Protein AF-A0A6G1IFW5-F1 (afdb_monomer)

Secondary structure (DSSP, 8-state):
--S-SSS----HHHHHHHHHHHHHHT-SSHHHHHHTT-SHHHHHHHHHHHHHHHHHHT-STTHH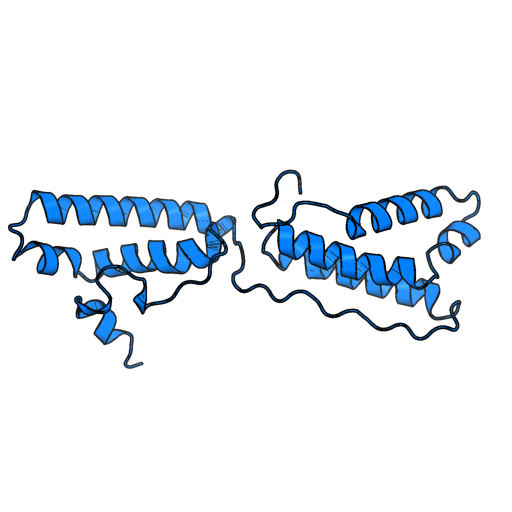HHHHHHHHHHHHHTTT--SPP-PPPPPPPSS---HHHHHHHHHHHHHHHHHHHHHHHH--HHHHHHHHTSHHHHHHHHIIIIIHHHHHS-----GGGSTTTTT-HHHHTTTT-

Structure (mmCIF, N/CA/C/O backbone):
data_AF-A0A6G1IFW5-F1
#
_entry.id   AF-A0A6G1IFW5-F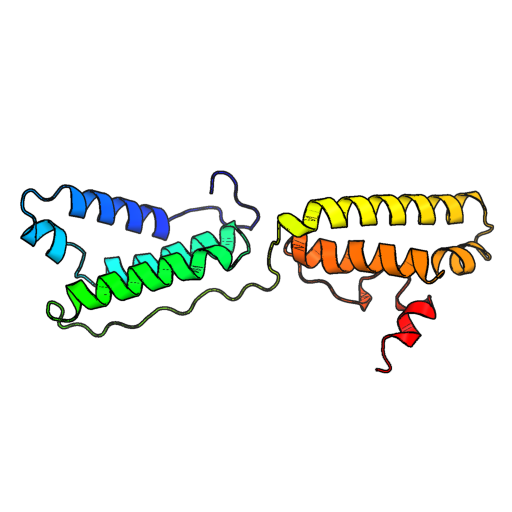1
#
loop_
_atom_site.group_PDB
_atom_site.id
_atom_site.type_symbol
_atom_site.label_atom_id
_atom_site.label_alt_id
_atom_site.label_comp_id
_atom_site.label_asym_id
_atom_site.label_entity_id
_atom_site.label_seq_id
_atom_site.pdbx_PDB_ins_code
_atom_site.Cartn_x
_atom_site.Cartn_y
_atom_site.Cartn_z
_atom_site.occupancy
_atom_site.B_iso_or_equiv
_atom_site.auth_seq_id
_atom_site.auth_comp_id
_atom_site.auth_asym_id
_atom_site.auth_atom_id
_atom_site.pdbx_PDB_model_num
ATOM 1 N N . PRO A 1 1 ? 4.099 5.976 7.465 1.00 59.31 1 PRO A N 1
ATOM 2 C CA . PRO A 1 1 ? 5.294 6.238 6.617 1.00 59.31 1 PRO A CA 1
ATOM 3 C C . PRO A 1 1 ? 5.785 7.682 6.803 1.00 59.31 1 PRO A C 1
ATOM 5 O O . PRO A 1 1 ? 4.948 8.568 6.923 1.00 59.31 1 PRO A O 1
ATOM 8 N N . SER A 1 2 ? 7.099 7.935 6.871 1.00 59.12 2 SER A N 1
ATOM 9 C CA . SER A 1 2 ? 7.642 9.303 7.038 1.00 59.12 2 SER A CA 1
ATOM 10 C C . SER A 1 2 ? 7.673 10.121 5.740 1.00 59.12 2 SER A C 1
ATOM 12 O O . SER A 1 2 ? 7.815 11.338 5.793 1.00 59.12 2 SER A O 1
ATOM 14 N N . THR A 1 3 ? 7.539 9.461 4.589 1.00 72.94 3 THR A N 1
ATOM 15 C CA . THR A 1 3 ? 7.454 10.055 3.247 1.00 72.94 3 THR A CA 1
ATOM 16 C C . THR A 1 3 ? 6.551 9.177 2.385 1.00 72.94 3 THR A C 1
ATOM 18 O O . THR A 1 3 ? 6.738 7.958 2.381 1.00 72.94 3 THR A O 1
ATOM 21 N N . CYS A 1 4 ? 5.585 9.775 1.684 1.00 84.00 4 CYS A N 1
ATOM 22 C CA . CYS A 1 4 ? 4.764 9.063 0.705 1.00 84.00 4 CYS A CA 1
ATOM 23 C C . CYS A 1 4 ? 5.461 8.987 -0.646 1.00 84.00 4 CYS A C 1
ATOM 25 O O . CYS A 1 4 ? 6.084 9.953 -1.081 1.00 84.00 4 CYS A O 1
ATOM 27 N N . VAL A 1 5 ? 5.360 7.816 -1.268 1.00 82.94 5 VAL A N 1
ATOM 28 C CA . VAL A 1 5 ? 5.795 7.554 -2.641 1.00 82.94 5 VAL A CA 1
ATOM 29 C C . VAL A 1 5 ? 4.678 7.923 -3.619 1.00 82.94 5 VAL A C 1
ATOM 31 O O . VAL A 1 5 ? 4.964 8.485 -4.669 1.00 82.94 5 VAL A O 1
ATOM 34 N N . GLY A 1 6 ? 3.419 7.634 -3.272 1.00 80.75 6 GLY A N 1
ATOM 35 C CA . GLY A 1 6 ? 2.249 7.983 -4.081 1.00 80.75 6 GLY A CA 1
ATOM 36 C C . GLY A 1 6 ? 1.594 9.319 -3.715 1.00 80.75 6 GLY A C 1
ATOM 37 O O . GLY A 1 6 ? 2.041 10.035 -2.819 1.00 80.75 6 GLY A O 1
ATOM 38 N N . ASP A 1 7 ? 0.484 9.620 -4.393 1.00 79.38 7 ASP A N 1
ATOM 39 C CA . ASP A 1 7 ? -0.174 10.940 -4.416 1.00 79.38 7 ASP A CA 1
ATOM 40 C C . ASP A 1 7 ? -1.043 11.270 -3.183 1.00 79.38 7 ASP A C 1
ATOM 42 O O . ASP A 1 7 ? -1.908 12.147 -3.235 1.00 79.38 7 ASP A O 1
ATOM 46 N N . LEU A 1 8 ? -0.853 10.577 -2.057 1.00 87.94 8 LEU A N 1
ATOM 47 C CA . LEU A 1 8 ? -1.616 10.865 -0.843 1.00 87.94 8 LEU A CA 1
ATOM 48 C C . LEU A 1 8 ? -1.139 12.178 -0.202 1.00 87.94 8 LEU A C 1
ATOM 50 O O . LEU A 1 8 ? 0.010 12.291 0.226 1.00 87.94 8 LEU A O 1
ATOM 54 N N . THR A 1 9 ? -2.041 13.153 -0.082 1.00 85.56 9 THR A N 1
ATOM 55 C CA . THR A 1 9 ? -1.741 14.465 0.516 1.00 85.56 9 THR A CA 1
ATOM 56 C C . THR A 1 9 ? -2.219 14.616 1.959 1.00 85.56 9 THR A C 1
ATOM 58 O O . THR A 1 9 ? -1.706 15.472 2.675 1.00 85.56 9 THR A O 1
ATOM 61 N N . GLU A 1 10 ? -3.194 13.812 2.391 1.00 89.62 10 GLU A N 1
ATOM 62 C CA . GLU A 1 10 ? -3.832 13.900 3.711 1.00 89.62 10 GLU A CA 1
ATOM 63 C C . GLU A 1 10 ? -4.122 12.499 4.271 1.00 89.62 10 GLU A C 1
ATOM 65 O O . GLU A 1 10 ? -4.419 11.577 3.515 1.00 89.62 10 GLU A O 1
ATOM 70 N N . TRP A 1 11 ? -4.048 12.351 5.597 1.00 93.62 11 TRP A N 1
ATOM 71 C CA . TRP A 1 11 ? -4.197 11.081 6.324 1.00 93.62 11 TRP A CA 1
ATOM 72 C C . TRP A 1 11 ? -5.485 11.040 7.152 1.00 93.62 11 TRP A C 1
ATOM 74 O O . TRP A 1 11 ? -5.458 10.759 8.348 1.00 93.62 11 TRP A O 1
ATOM 84 N N . ILE A 1 12 ? -6.621 11.383 6.550 1.00 95.25 12 ILE A N 1
ATOM 85 C CA . ILE A 1 12 ? -7.883 11.612 7.267 1.00 95.25 12 ILE A CA 1
ATOM 86 C C . ILE A 1 12 ? -8.312 10.366 8.060 1.00 95.25 12 ILE A C 1
ATOM 88 O O . ILE A 1 12 ? -8.630 10.450 9.251 1.00 95.25 12 ILE A O 1
ATOM 92 N N . GLN A 1 13 ? -8.308 9.198 7.421 1.00 96.31 13 GLN A N 1
ATOM 93 C CA . GLN A 1 13 ? -8.775 7.951 8.016 1.00 96.31 13 GLN A CA 1
ATOM 94 C C . GLN A 1 13 ? -7.758 7.374 8.999 1.00 96.31 13 GLN A C 1
ATOM 96 O O . GLN A 1 13 ? -8.154 6.907 10.067 1.00 96.31 13 GLN A O 1
ATOM 101 N N . CYS A 1 14 ? -6.459 7.441 8.698 1.00 96.06 14 CYS A N 1
ATOM 102 C CA . CYS A 1 14 ? -5.414 7.013 9.625 1.00 96.06 14 CYS A CA 1
ATOM 103 C C . CYS A 1 14 ? -5.318 7.905 10.867 1.00 96.06 14 CYS A C 1
ATOM 105 O O . CYS A 1 14 ? -5.136 7.392 11.978 1.00 96.06 14 CYS A O 1
ATOM 107 N N . GLU A 1 15 ? -5.474 9.223 10.723 1.00 96.88 15 GLU A N 1
ATOM 108 C CA . GLU A 1 15 ? -5.532 10.153 11.854 1.00 96.88 15 GLU A CA 1
ATOM 109 C C . GLU A 1 15 ? -6.766 9.887 12.715 1.00 96.88 15 GLU A C 1
ATOM 111 O O . GLU A 1 15 ? -6.657 9.825 13.946 1.00 96.88 15 GLU A O 1
ATOM 116 N N . TYR A 1 16 ? -7.926 9.660 12.092 1.00 97.50 16 TYR A N 1
ATOM 117 C CA . TYR A 1 16 ? -9.138 9.284 12.811 1.00 97.50 16 TYR A CA 1
ATOM 118 C C . TYR A 1 16 ? -8.960 7.958 13.563 1.00 97.50 16 TYR A C 1
ATOM 120 O O . TYR A 1 16 ? -9.186 7.916 14.774 1.00 97.50 16 TYR A O 1
ATOM 128 N N . PHE A 1 17 ? -8.495 6.901 12.888 1.00 97.12 17 PHE A N 1
ATOM 129 C CA . PHE A 1 17 ? -8.252 5.586 13.488 1.00 97.12 17 PHE A CA 1
ATOM 130 C C . PHE A 1 17 ? -7.293 5.677 14.684 1.00 97.12 17 PHE A C 1
ATOM 132 O O . PHE A 1 17 ? -7.584 5.165 15.769 1.00 97.12 17 PHE A O 1
ATOM 139 N N . THR A 1 18 ? -6.179 6.396 14.523 1.00 96.81 18 THR A N 1
ATOM 140 C CA . THR A 1 18 ? -5.184 6.602 15.586 1.00 96.81 18 THR A CA 1
ATOM 141 C C . THR A 1 18 ? -5.787 7.360 16.768 1.00 96.81 18 THR A C 1
ATOM 143 O O . THR A 1 18 ? -5.635 6.950 17.920 1.00 96.81 18 THR A O 1
ATOM 146 N N . THR A 1 19 ? -6.526 8.437 16.492 1.00 98.00 19 THR A N 1
ATOM 147 C CA . THR A 1 19 ? -7.188 9.258 17.515 1.00 98.00 19 THR A CA 1
ATOM 148 C C . THR A 1 19 ? -8.197 8.438 18.312 1.00 98.00 19 THR A C 1
ATOM 150 O O . THR A 1 19 ? -8.185 8.471 19.544 1.00 98.00 19 THR A O 1
ATOM 153 N N . GLN A 1 20 ? -9.043 7.654 17.637 1.00 97.69 20 GLN A N 1
ATOM 154 C CA . GLN A 1 20 ? -10.015 6.800 18.317 1.00 97.69 20 GLN A CA 1
ATOM 155 C C . GLN A 1 20 ? -9.340 5.678 19.105 1.00 97.69 20 GLN A C 1
ATOM 157 O O . GLN A 1 20 ? -9.750 5.396 20.229 1.00 97.69 20 GLN A O 1
ATOM 162 N N . THR A 1 21 ? -8.267 5.093 18.575 1.00 96.75 21 THR 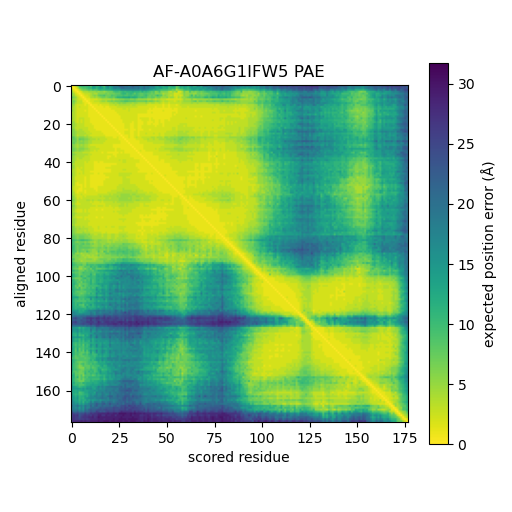A N 1
ATOM 163 C CA . THR A 1 21 ? -7.487 4.077 19.291 1.00 96.75 21 THR A CA 1
ATOM 164 C C . THR A 1 21 ? -6.922 4.642 20.594 1.00 96.75 21 THR A C 1
ATOM 166 O O . THR A 1 21 ? -7.118 4.051 21.654 1.00 96.75 21 THR A O 1
ATOM 169 N N . ILE A 1 22 ? -6.298 5.824 20.558 1.00 97.62 22 ILE A N 1
ATOM 170 C CA . ILE A 1 22 ? -5.785 6.504 21.758 1.00 97.62 22 ILE A CA 1
ATOM 171 C C . ILE A 1 22 ? -6.923 6.811 22.741 1.00 97.62 22 ILE A C 1
ATOM 173 O O . ILE A 1 22 ? -6.803 6.529 23.936 1.00 97.62 22 ILE A O 1
ATOM 177 N N . ASN A 1 23 ? -8.049 7.335 22.248 1.00 97.38 23 ASN A N 1
ATOM 178 C CA . ASN A 1 23 ? -9.221 7.627 23.073 1.00 97.38 23 ASN A CA 1
ATOM 179 C C . ASN A 1 23 ? -9.746 6.372 23.780 1.00 97.38 23 ASN A C 1
ATOM 181 O O . ASN A 1 23 ? -10.039 6.421 24.978 1.00 97.38 23 ASN A O 1
ATOM 185 N N . CYS A 1 24 ? -9.830 5.243 23.077 1.00 97.31 24 CYS A N 1
ATOM 186 C CA . CYS A 1 24 ? -10.258 3.977 23.656 1.00 97.31 24 CYS A CA 1
ATOM 187 C C . CYS A 1 24 ? -9.246 3.420 24.652 1.00 97.31 24 CYS A C 1
ATOM 189 O O . CYS A 1 24 ? -9.644 3.025 25.741 1.00 97.31 24 CYS A O 1
ATOM 191 N N . LEU A 1 25 ? -7.946 3.472 24.357 1.00 96.25 25 LEU A N 1
ATOM 192 C CA . LEU A 1 25 ? -6.904 3.022 25.284 1.00 96.25 25 LEU A CA 1
ATOM 193 C C . LEU A 1 25 ? -6.835 3.868 26.565 1.00 96.25 25 LEU A C 1
ATOM 195 O O . LEU A 1 25 ? -6.432 3.360 27.609 1.00 96.25 25 LEU A O 1
ATOM 199 N N . SER A 1 26 ? -7.271 5.130 26.512 1.00 97.50 26 SER A N 1
ATOM 200 C CA . SER A 1 26 ? -7.329 6.018 27.681 1.00 97.50 26 SER A CA 1
ATOM 201 C C . SER A 1 26 ? -8.474 5.715 28.660 1.00 97.50 26 SER A C 1
ATOM 203 O O . SER A 1 26 ? -8.535 6.324 29.731 1.00 97.50 26 SER A O 1
ATOM 205 N N . LYS A 1 27 ? -9.393 4.793 28.327 1.00 97.88 27 LYS A N 1
ATOM 206 C CA . LYS A 1 27 ? -10.517 4.456 29.211 1.00 97.88 27 LYS A CA 1
ATOM 207 C C . LYS A 1 27 ? -10.025 3.821 30.519 1.00 97.88 27 LYS A C 1
ATOM 209 O O . LYS A 1 27 ? -9.084 3.017 30.494 1.00 97.88 27 LYS A O 1
ATOM 214 N N . PRO A 1 28 ? -10.642 4.157 31.669 1.00 96.75 28 PRO A N 1
ATOM 215 C CA . PRO A 1 28 ? -10.099 3.784 32.970 1.00 96.75 28 PRO A CA 1
ATOM 216 C C . PRO A 1 28 ? -10.180 2.276 33.229 1.00 96.75 28 PRO A C 1
ATOM 218 O O . PRO A 1 2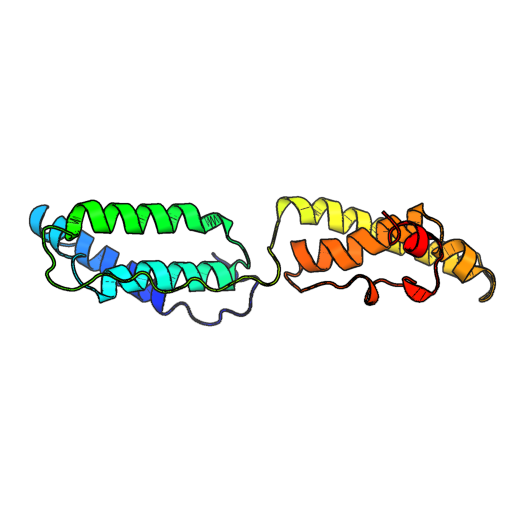8 ? -9.234 1.696 33.770 1.00 96.75 28 PRO A O 1
ATOM 221 N N . THR A 1 29 ? -11.253 1.611 32.799 1.00 97.44 29 THR A N 1
ATOM 222 C CA . THR A 1 29 ? -11.433 0.165 33.005 1.00 97.44 29 THR A CA 1
ATOM 223 C C . THR A 1 29 ? -11.135 -0.656 31.750 1.00 97.44 29 THR A C 1
ATOM 225 O O . THR A 1 29 ? -11.203 -0.155 30.631 1.00 97.44 29 THR A O 1
ATOM 228 N N . GLN A 1 30 ? -10.800 -1.941 31.928 1.00 94.25 30 GLN A N 1
ATOM 229 C CA . GLN A 1 30 ? -10.574 -2.850 30.796 1.00 94.25 30 GLN A CA 1
ATOM 230 C C . GLN A 1 30 ? -11.846 -3.048 29.966 1.00 94.25 30 GLN A C 1
ATOM 232 O O . GLN A 1 30 ? -11.783 -3.032 28.746 1.00 94.25 30 GLN A O 1
ATOM 237 N N . GLU A 1 31 ? -12.999 -3.161 30.622 1.00 94.62 31 GLU A N 1
ATOM 238 C CA . GLU A 1 31 ? -14.288 -3.323 29.949 1.00 94.62 31 GLU A CA 1
ATOM 239 C C . GLU A 1 31 ? -14.614 -2.132 29.038 1.00 94.62 31 GLU A C 1
ATOM 241 O O . GLU A 1 31 ? -15.008 -2.320 27.888 1.00 94.62 31 GLU A O 1
ATOM 246 N N . GLU A 1 32 ? -14.385 -0.902 29.505 1.00 95.75 32 GLU A N 1
ATOM 247 C CA . GLU A 1 32 ? -14.552 0.291 28.670 1.00 95.75 32 GLU A CA 1
ATOM 248 C C . GLU A 1 32 ? -13.540 0.337 27.520 1.00 95.75 32 GLU A C 1
ATOM 250 O O . GLU A 1 32 ? -13.902 0.758 26.425 1.00 95.75 32 GLU A O 1
ATOM 255 N N . ARG A 1 33 ? -12.290 -0.106 27.730 1.00 95.50 33 ARG A N 1
ATOM 256 C CA . ARG A 1 33 ? -11.292 -0.202 26.646 1.00 95.50 33 ARG A CA 1
ATOM 257 C C . ARG A 1 33 ? -11.734 -1.191 25.569 1.00 95.50 33 ARG A C 1
ATOM 259 O O . ARG A 1 33 ? -11.651 -0.867 24.389 1.00 95.50 33 ARG A O 1
ATOM 266 N N . ASP A 1 34 ? -12.245 -2.352 25.974 1.00 93.56 34 ASP A N 1
ATOM 267 C CA . ASP A 1 34 ? -12.663 -3.418 25.058 1.00 93.56 34 ASP A CA 1
ATOM 268 C C . ASP A 1 34 ? -13.963 -3.080 24.316 1.00 93.56 34 ASP A C 1
ATOM 270 O O . ASP A 1 34 ? -14.204 -3.580 23.221 1.00 93.56 34 ASP A O 1
ATOM 274 N N . THR A 1 35 ? -14.855 -2.293 24.919 1.00 95.62 35 THR A N 1
ATOM 275 C CA . THR A 1 35 ? -16.149 -1.921 24.314 1.00 95.62 35 THR A CA 1
ATOM 276 C C . THR A 1 35 ? -16.075 -0.636 23.499 1.00 95.62 35 THR A C 1
ATOM 278 O O . THR A 1 35 ? -16.827 -0.486 22.539 1.00 95.62 35 THR A O 1
ATOM 281 N N . CYS A 1 36 ? -15.155 0.272 23.832 1.00 97.62 36 CYS A N 1
ATOM 282 C CA . CYS A 1 36 ? -15.001 1.556 23.156 1.00 97.62 36 CYS A CA 1
ATOM 283 C C . CYS A 1 36 ? -14.867 1.481 21.624 1.00 97.62 36 CYS A C 1
ATOM 285 O O . CYS A 1 36 ? -15.531 2.286 20.978 1.00 97.62 36 CYS A O 1
ATOM 287 N N . PRO A 1 37 ? -14.096 0.559 21.008 1.00 97.00 37 PRO A N 1
ATOM 288 C CA . PRO A 1 37 ? -13.966 0.518 19.550 1.00 97.00 37 PRO A CA 1
ATOM 289 C C . PRO A 1 37 ? -15.184 -0.098 18.840 1.00 97.00 37 PRO A C 1
ATOM 291 O O . PRO A 1 37 ? -15.210 -0.142 17.613 1.00 97.00 37 PRO A O 1
ATOM 294 N N . CYS A 1 38 ? -16.197 -0.591 19.563 1.00 96.94 38 CYS A N 1
ATOM 295 C CA . CYS A 1 38 ? -17.324 -1.332 18.989 1.00 96.94 38 CYS A CA 1
ATOM 296 C C . CYS A 1 38 ? -18.414 -0.422 18.401 1.00 96.94 38 CYS A C 1
ATOM 298 O O . CYS A 1 38 ? -19.581 -0.484 18.786 1.00 96.94 38 CYS A O 1
ATOM 300 N N . PHE A 1 39 ? -18.032 0.419 17.443 1.00 95.44 39 PHE A N 1
ATOM 301 C CA . PHE A 1 39 ? -18.935 1.229 16.628 1.00 95.44 39 PHE A CA 1
ATOM 302 C C . PHE A 1 39 ? -18.486 1.225 15.165 1.00 95.44 39 PHE A C 1
ATOM 304 O O . PHE A 1 39 ? -17.332 0.921 14.856 1.00 95.44 39 PHE A O 1
ATOM 311 N N . LYS A 1 40 ? -19.418 1.523 14.254 1.00 94.31 40 LYS A N 1
ATOM 312 C CA . LYS A 1 40 ? -19.218 1.343 12.812 1.00 94.31 40 LYS A CA 1
ATOM 313 C C . LYS A 1 40 ? -18.058 2.184 12.281 1.00 94.31 40 LYS A C 1
ATOM 315 O O . LYS A 1 40 ? -17.217 1.673 11.552 1.00 94.31 40 LYS A O 1
ATOM 320 N N . GLU A 1 41 ? -17.984 3.445 12.683 1.00 95.19 41 GLU A N 1
ATOM 321 C CA . GLU A 1 41 ? -16.982 4.386 12.190 1.00 95.19 41 GLU A CA 1
ATOM 322 C C . GLU A 1 41 ? -15.557 3.984 12.605 1.00 95.19 41 GLU A C 1
ATOM 324 O O . GLU A 1 41 ? -14.613 4.225 11.855 1.00 95.19 41 GLU A O 1
ATOM 329 N N . PHE A 1 42 ? -15.385 3.307 13.748 1.00 96.00 42 PHE A N 1
ATOM 330 C CA . PHE A 1 42 ? -14.091 2.739 14.131 1.00 96.00 42 PHE A CA 1
ATOM 331 C C . PHE A 1 42 ? -13.669 1.641 13.154 1.00 96.00 42 PHE A C 1
ATOM 333 O O . PHE A 1 42 ? -12.559 1.686 12.629 1.00 96.00 42 PHE A O 1
ATOM 340 N N . PHE A 1 43 ? -14.556 0.681 12.875 1.00 96.00 43 PHE A N 1
ATOM 341 C CA . PHE A 1 43 ? -14.272 -0.406 11.938 1.00 96.00 43 PHE A CA 1
ATOM 342 C C . PHE A 1 43 ? -13.984 0.119 10.526 1.00 96.00 43 PHE A C 1
ATOM 344 O O . PHE A 1 43 ? -12.983 -0.253 9.913 1.00 96.00 43 PHE A O 1
ATOM 351 N N . ASP A 1 44 ? -14.814 1.043 10.037 1.00 95.56 44 ASP A N 1
ATOM 352 C CA . ASP A 1 44 ? -14.641 1.660 8.720 1.00 95.56 44 ASP A CA 1
ATOM 353 C C . ASP A 1 44 ? -13.294 2.396 8.618 1.00 95.56 44 ASP A C 1
ATOM 355 O O . ASP A 1 44 ? -12.649 2.376 7.566 1.00 95.56 44 ASP A O 1
ATOM 359 N N . SER A 1 45 ? -12.824 3.001 9.716 1.00 96.50 45 SER A N 1
ATOM 360 C CA . SER A 1 45 ? -11.528 3.686 9.749 1.00 96.50 45 SER A CA 1
ATOM 361 C C . SER A 1 45 ? -10.324 2.753 9.610 1.00 96.50 45 SER A C 1
ATOM 363 O O . SER A 1 45 ? -9.299 3.197 9.100 1.00 96.50 45 SER A O 1
ATOM 365 N N . ILE A 1 46 ? -10.446 1.464 9.959 1.00 96.81 46 ILE A N 1
ATOM 366 C CA . ILE A 1 46 ? -9.382 0.470 9.728 1.00 96.81 46 ILE A CA 1
ATOM 367 C C . ILE A 1 46 ? -9.149 0.318 8.221 1.00 96.81 46 ILE A C 1
ATOM 369 O O . ILE A 1 46 ? -8.031 0.494 7.748 1.00 96.81 46 ILE A O 1
ATOM 373 N N . SER A 1 47 ? -10.220 0.070 7.458 1.00 95.38 47 SER A N 1
ATOM 374 C CA . SER A 1 47 ? -10.135 -0.085 5.994 1.00 95.38 47 SER A CA 1
ATOM 375 C C . SER A 1 47 ? -9.832 1.246 5.294 1.00 95.38 47 SER A C 1
ATOM 377 O O . SER A 1 47 ? -9.153 1.288 4.272 1.00 95.38 47 SER A O 1
ATOM 379 N N . GLY A 1 48 ? -10.312 2.360 5.854 1.00 95.56 48 GLY A N 1
ATOM 380 C CA . GLY A 1 48 ? -9.958 3.693 5.374 1.00 95.56 48 GLY A CA 1
ATOM 381 C C . GLY A 1 48 ? -8.462 3.977 5.506 1.00 95.56 48 GLY A C 1
ATOM 382 O O . GLY A 1 48 ? -7.841 4.420 4.545 1.00 95.56 48 GLY A O 1
ATOM 383 N N . CYS A 1 49 ? -7.879 3.684 6.670 1.00 96.31 49 CYS A N 1
ATOM 384 C CA . CYS A 1 49 ? -6.452 3.872 6.899 1.00 96.31 49 CYS A CA 1
ATOM 385 C C . CYS A 1 49 ? -5.605 2.924 6.038 1.00 96.31 49 CYS A C 1
ATOM 387 O O . CYS A 1 49 ? -4.596 3.339 5.478 1.00 96.31 49 CYS A O 1
ATOM 389 N N . GLU A 1 50 ? -6.045 1.678 5.851 1.00 96.06 50 GLU A N 1
ATOM 390 C CA . GLU A 1 50 ? -5.406 0.738 4.925 1.00 96.06 50 GLU A CA 1
ATOM 391 C C . GLU A 1 50 ? -5.315 1.304 3.503 1.00 96.06 50 GLU A C 1
ATOM 393 O O . GLU A 1 50 ? -4.250 1.287 2.891 1.00 96.06 50 GLU A O 1
ATOM 398 N N . ASN A 1 51 ? -6.404 1.887 2.995 1.00 94.50 51 ASN A N 1
ATOM 399 C CA . ASN A 1 51 ? -6.412 2.524 1.680 1.00 94.50 51 ASN A CA 1
ATOM 400 C C . ASN A 1 51 ? -5.450 3.712 1.586 1.00 94.50 51 ASN A C 1
ATOM 402 O O . ASN A 1 51 ? -4.769 3.857 0.571 1.00 94.50 51 ASN A O 1
ATOM 406 N N . GLU A 1 52 ? -5.364 4.545 2.622 1.00 94.31 52 GLU A N 1
ATOM 407 C CA . GLU A 1 52 ? -4.399 5.648 2.669 1.00 94.31 52 GLU A CA 1
ATOM 408 C C . GLU A 1 52 ? -2.958 5.127 2.673 1.00 94.31 52 GLU A C 1
ATOM 410 O O . GLU A 1 52 ? -2.123 5.616 1.912 1.00 94.31 52 GLU A O 1
ATOM 415 N N . ILE A 1 53 ? -2.666 4.085 3.457 1.00 92.94 53 ILE A N 1
ATOM 416 C CA . ILE A 1 53 ? -1.344 3.455 3.471 1.00 92.94 53 ILE A CA 1
ATOM 417 C C . ILE A 1 53 ? -1.001 2.909 2.088 1.00 92.94 53 ILE A C 1
ATOM 419 O O . ILE A 1 53 ? 0.049 3.274 1.565 1.00 92.94 53 ILE A O 1
ATOM 423 N N . ARG A 1 54 ? -1.897 2.143 1.455 1.00 92.06 54 ARG A N 1
ATOM 424 C CA . ARG A 1 54 ? -1.706 1.620 0.092 1.00 92.06 54 ARG A CA 1
ATOM 425 C C . ARG A 1 54 ? -1.451 2.732 -0.918 1.00 92.06 54 ARG A C 1
ATOM 427 O O . ARG A 1 54 ? -0.553 2.612 -1.739 1.00 92.06 54 ARG A O 1
ATOM 434 N N . LEU A 1 55 ? -2.209 3.827 -0.860 1.00 90.62 55 LEU A N 1
ATOM 435 C CA . LEU A 1 55 ? -2.023 4.977 -1.752 1.00 90.62 55 LEU A CA 1
ATOM 436 C C . LEU A 1 55 ? -0.682 5.679 -1.519 1.00 90.62 55 LEU A C 1
ATOM 438 O O . LEU A 1 55 ? -0.016 6.080 -2.470 1.00 90.62 55 LEU A O 1
ATOM 442 N N . CYS A 1 56 ? -0.272 5.820 -0.264 1.00 90.12 56 CYS A N 1
ATOM 443 C CA . CYS A 1 56 ? 0.981 6.464 0.096 1.00 90.12 56 CYS A CA 1
ATOM 444 C C . CYS A 1 56 ? 2.202 5.610 -0.265 1.00 90.12 56 CYS A C 1
ATOM 446 O O . CYS A 1 56 ? 3.191 6.140 -0.766 1.00 90.12 56 CYS A O 1
ATOM 448 N N . THR A 1 57 ? 2.165 4.305 0.003 1.00 87.94 57 THR A N 1
ATOM 449 C CA . THR A 1 57 ? 3.297 3.393 -0.217 1.00 87.94 57 THR A CA 1
ATOM 450 C C . THR A 1 57 ? 3.299 2.780 -1.609 1.00 87.94 57 THR A C 1
ATOM 452 O O . THR A 1 57 ? 4.330 2.255 -2.017 1.00 87.94 57 THR A O 1
ATOM 455 N N . GLN A 1 58 ? 2.167 2.843 -2.322 1.00 88.25 58 GLN A N 1
ATOM 456 C CA . GLN A 1 58 ? 1.917 2.094 -3.554 1.00 88.25 58 GLN A CA 1
ATOM 457 C C . GLN A 1 58 ? 2.210 0.598 -3.365 1.00 88.25 58 GLN A C 1
ATOM 459 O O . GLN A 1 58 ? 2.762 -0.053 -4.243 1.00 88.25 58 GLN A O 1
ATOM 464 N N . SER A 1 59 ? 1.878 0.045 -2.193 1.00 85.88 59 SER A N 1
ATOM 465 C CA . SER A 1 59 ? 2.187 -1.342 -1.835 1.00 85.88 59 SER A CA 1
ATOM 466 C C . SER A 1 59 ? 1.084 -1.990 -1.002 1.00 85.88 59 SER A C 1
ATOM 468 O O . SER A 1 59 ? 0.402 -1.320 -0.227 1.00 85.88 59 SER A O 1
ATOM 470 N N . SER A 1 60 ? 0.944 -3.308 -1.154 1.00 89.25 60 SER A N 1
ATOM 471 C CA . SER A 1 60 ? 0.062 -4.173 -0.361 1.00 89.25 60 SER A CA 1
ATOM 472 C C . SER A 1 60 ? 0.741 -4.784 0.873 1.00 89.25 60 SER A C 1
ATOM 474 O O . SER A 1 60 ? 0.124 -5.544 1.614 1.00 89.25 60 SER A O 1
ATOM 476 N N . THR A 1 61 ? 2.012 -4.448 1.129 1.00 87.19 61 THR A N 1
ATOM 477 C CA . THR A 1 61 ? 2.829 -5.057 2.199 1.00 87.19 61 THR A CA 1
ATOM 478 C C . THR A 1 61 ? 2.169 -4.993 3.584 1.00 87.19 61 THR A C 1
ATOM 480 O O . THR A 1 61 ? 2.312 -5.925 4.376 1.00 87.19 61 THR A O 1
ATOM 483 N N . ASP A 1 62 ? 1.419 -3.926 3.873 1.00 89.06 62 ASP A N 1
ATOM 484 C CA . ASP A 1 62 ? 0.767 -3.726 5.171 1.00 89.06 62 ASP A CA 1
ATOM 485 C C . ASP A 1 62 ? -0.645 -4.337 5.265 1.00 89.06 62 ASP A C 1
ATOM 487 O O . ASP A 1 62 ? -1.193 -4.392 6.370 1.00 89.06 62 ASP A O 1
ATOM 491 N N . ASP A 1 63 ? -1.224 -4.845 4.165 1.00 93.12 63 ASP A N 1
ATOM 492 C CA . ASP A 1 63 ? -2.600 -5.380 4.116 1.00 93.12 63 ASP A CA 1
ATOM 493 C C . ASP A 1 63 ? -2.833 -6.429 5.219 1.00 93.12 63 ASP A C 1
ATOM 495 O O . ASP A 1 63 ? -3.837 -6.405 5.929 1.00 93.12 63 ASP A O 1
ATOM 499 N N . GLY A 1 64 ? -1.860 -7.322 5.442 1.00 93.38 64 GLY A N 1
ATOM 500 C CA . GLY A 1 64 ? -1.952 -8.362 6.472 1.00 93.38 64 GLY A CA 1
ATOM 501 C C . GLY A 1 64 ? -2.146 -7.807 7.889 1.00 93.38 64 GLY A C 1
ATOM 502 O O . GLY A 1 64 ? -2.913 -8.369 8.672 1.00 93.38 64 GLY A O 1
ATOM 503 N N . THR A 1 65 ? -1.514 -6.673 8.203 1.00 94.81 65 THR A N 1
ATOM 504 C CA . THR A 1 65 ? -1.676 -5.995 9.498 1.00 94.81 65 THR A CA 1
ATOM 505 C C . THR A 1 65 ? -3.100 -5.465 9.658 1.00 94.81 65 THR A C 1
ATOM 507 O O . THR A 1 65 ? -3.710 -5.631 10.715 1.00 94.81 65 THR A O 1
ATOM 510 N N . PHE A 1 66 ? -3.659 -4.857 8.610 1.00 96.12 66 PHE A N 1
ATOM 511 C CA . PHE A 1 66 ? -5.024 -4.332 8.635 1.00 96.12 66 PHE A CA 1
ATOM 512 C C . PHE A 1 66 ? -6.076 -5.441 8.681 1.00 96.12 66 PHE A C 1
ATOM 514 O O . PHE A 1 66 ? -7.064 -5.317 9.406 1.00 96.12 66 PHE A O 1
ATOM 521 N N . GLU A 1 67 ? -5.851 -6.559 7.993 1.00 95.50 67 GLU A N 1
ATOM 522 C CA . GLU A 1 67 ? -6.707 -7.743 8.100 1.00 95.50 67 GLU A CA 1
ATOM 523 C C . GLU A 1 67 ? -6.734 -8.313 9.523 1.00 95.50 67 GLU A C 1
ATOM 525 O O . GLU A 1 67 ? -7.795 -8.683 10.032 1.00 95.50 67 GLU A O 1
ATOM 530 N N . ASP A 1 68 ? -5.596 -8.343 10.212 1.00 96.69 68 ASP A N 1
ATOM 531 C CA . ASP A 1 68 ? -5.544 -8.796 11.602 1.00 96.69 68 ASP A CA 1
ATOM 532 C C . ASP A 1 68 ? -6.244 -7.821 12.563 1.00 96.69 68 ASP A C 1
ATOM 534 O O . ASP A 1 68 ? -6.946 -8.266 13.477 1.00 96.69 68 ASP A O 1
ATOM 538 N N . LEU A 1 69 ? -6.164 -6.507 12.314 1.00 95.94 69 LEU A N 1
ATOM 539 C CA . LEU A 1 69 ? -6.952 -5.507 13.047 1.00 95.94 69 LEU A CA 1
ATOM 540 C C . LEU A 1 69 ? -8.462 -5.711 12.851 1.00 95.94 69 LEU A C 1
ATOM 542 O O . LEU A 1 69 ? -9.213 -5.693 13.830 1.00 95.94 69 LEU A O 1
ATOM 546 N N . LYS A 1 70 ? -8.921 -5.969 11.618 1.00 95.81 70 LYS A N 1
ATOM 547 C CA . LYS A 1 70 ? -10.335 -6.277 11.329 1.00 95.81 70 LYS A CA 1
ATOM 548 C C . LYS A 1 70 ? -10.784 -7.548 12.052 1.00 95.81 70 LYS A C 1
ATOM 550 O O . LYS A 1 70 ? -11.834 -7.549 12.695 1.00 95.81 70 LYS A O 1
ATOM 555 N N . LYS A 1 71 ? -9.979 -8.619 12.019 1.00 96.06 71 LYS A N 1
ATOM 556 C CA . LYS A 1 71 ? -10.267 -9.869 12.753 1.00 96.06 71 LYS A CA 1
ATOM 557 C C . LYS A 1 71 ? -10.369 -9.636 14.257 1.00 96.06 71 LYS A C 1
ATOM 559 O O . LYS A 1 71 ? -11.269 -10.176 14.898 1.00 96.06 71 LYS A O 1
ATOM 564 N N . GLN A 1 72 ? -9.464 -8.841 14.827 1.00 95.12 72 GLN A N 1
ATOM 565 C CA . GLN A 1 72 ? -9.489 -8.516 16.251 1.00 95.12 72 GLN A CA 1
ATOM 566 C C . GLN A 1 72 ? -10.734 -7.706 16.626 1.00 95.12 72 GLN A C 1
ATOM 568 O O . GLN A 1 72 ? -11.350 -7.971 17.664 1.00 95.12 72 GLN A O 1
ATOM 573 N N . TRP A 1 73 ? -11.128 -6.759 15.772 1.00 96.25 73 TRP A N 1
ATOM 574 C CA . TRP A 1 73 ? -12.363 -6.009 15.950 1.00 96.25 73 TRP A CA 1
ATOM 575 C C . TRP A 1 73 ? -13.575 -6.947 15.960 1.00 96.25 73 TRP A C 1
ATOM 577 O O . TRP A 1 73 ? -14.331 -6.931 16.928 1.00 96.25 73 TRP A O 1
ATOM 587 N N . HIS A 1 74 ? -13.704 -7.839 14.972 1.00 96.00 74 HIS A N 1
ATOM 588 C CA . HIS A 1 74 ? -14.798 -8.818 14.906 1.00 96.00 74 HIS A CA 1
ATOM 589 C C . HIS A 1 74 ? -14.858 -9.711 16.150 1.00 96.00 74 HIS A C 1
ATOM 591 O O . HIS A 1 74 ? -15.897 -9.812 16.805 1.00 96.00 74 HIS A O 1
ATOM 597 N N . ALA A 1 75 ? -13.716 -10.276 16.553 1.00 95.44 75 ALA A N 1
ATOM 598 C CA . ALA A 1 75 ? -13.624 -11.125 17.741 1.00 95.44 75 ALA A CA 1
ATOM 599 C C . ALA A 1 75 ? -14.083 -10.415 19.028 1.00 9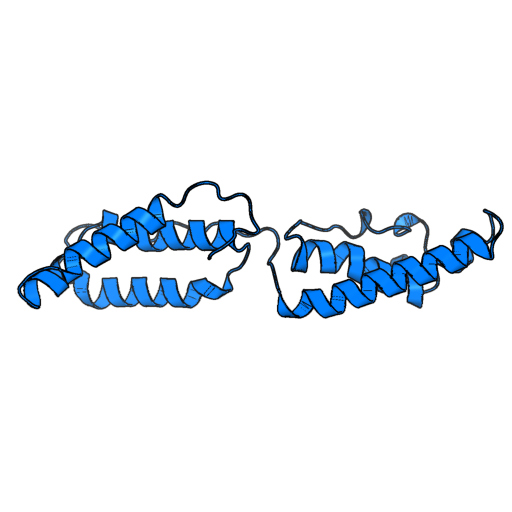5.44 75 ALA A C 1
ATOM 601 O O . ALA A 1 75 ? -14.600 -11.058 19.943 1.00 95.44 75 ALA A O 1
ATOM 602 N N . THR A 1 76 ? -13.904 -9.096 19.101 1.00 94.94 76 THR A N 1
ATOM 603 C CA . TH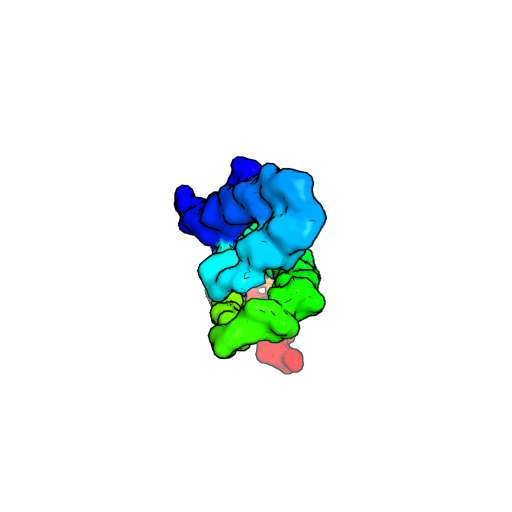R A 1 76 ? -14.252 -8.291 20.276 1.00 94.94 76 THR A CA 1
ATOM 604 C C . THR A 1 76 ? -15.685 -7.762 20.213 1.00 94.94 76 THR A C 1
ATOM 606 O O . THR A 1 76 ? -16.383 -7.741 21.230 1.00 94.94 76 THR A O 1
ATOM 609 N N . CYS A 1 77 ? -16.133 -7.332 19.035 1.00 96.88 77 CYS A N 1
ATOM 610 C CA . CYS A 1 77 ? -17.295 -6.466 18.879 1.00 96.88 77 CYS A CA 1
ATOM 611 C C . CYS A 1 77 ? -18.524 -7.145 18.277 1.00 96.88 77 CYS A C 1
ATOM 613 O O . CYS A 1 77 ? -19.621 -6.670 18.556 1.00 96.88 77 CYS A O 1
ATOM 615 N N . ASP A 1 78 ? -18.405 -8.264 17.553 1.00 95.06 78 ASP A N 1
ATOM 616 C CA . ASP A 1 78 ? -19.558 -8.891 16.876 1.00 95.06 78 ASP A CA 1
ATOM 617 C C . ASP A 1 78 ? -20.695 -9.247 17.847 1.00 95.06 78 ASP A C 1
ATOM 619 O O . ASP A 1 78 ? -21.871 -9.092 17.537 1.00 95.06 78 ASP A O 1
ATOM 623 N N . SER A 1 79 ? -20.353 -9.666 19.069 1.00 94.62 79 SER A N 1
ATOM 624 C CA . SER A 1 79 ? -21.340 -9.972 20.120 1.00 94.62 79 SER A CA 1
ATOM 625 C C . SER A 1 79 ? -21.950 -8.738 20.804 1.00 94.62 79 SER A C 1
ATOM 627 O O . SER A 1 79 ? -22.848 -8.875 21.635 1.00 94.62 79 SER A O 1
ATOM 629 N N . ARG A 1 80 ? -21.446 -7.539 20.498 1.00 93.06 80 ARG A N 1
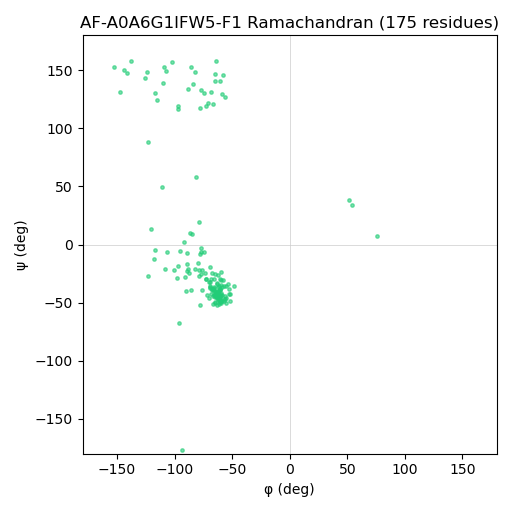ATOM 630 C CA . ARG A 1 80 ? -21.731 -6.273 21.196 1.00 93.06 80 ARG A CA 1
ATOM 631 C C . ARG A 1 80 ? -22.410 -5.236 20.304 1.00 93.06 80 ARG A C 1
ATOM 633 O O . ARG A 1 80 ? -22.906 -4.235 20.814 1.00 93.06 80 ARG A O 1
ATOM 640 N N . VAL A 1 81 ? -22.427 -5.464 18.994 1.00 94.75 81 VAL A N 1
ATOM 641 C CA . VAL A 1 81 ? -22.995 -4.555 17.997 1.00 94.75 81 VAL A CA 1
ATOM 642 C C . VAL A 1 81 ? -24.276 -5.132 17.403 1.00 94.75 81 VAL A C 1
ATOM 644 O O . VAL A 1 81 ? -24.477 -6.341 17.360 1.00 94.75 81 VAL A O 1
ATOM 647 N N . THR A 1 82 ? -25.168 -4.254 16.949 1.00 93.12 82 THR A N 1
ATOM 648 C CA . THR A 1 82 ? -26.435 -4.633 16.294 1.00 93.12 82 THR A CA 1
ATOM 649 C C . THR A 1 82 ? -26.521 -4.167 14.844 1.00 93.12 82 THR A C 1
ATOM 651 O O . THR A 1 82 ? -27.498 -4.466 14.159 1.00 93.12 82 THR A O 1
ATOM 654 N N . PHE A 1 83 ? -25.523 -3.418 14.379 1.00 91.88 83 PHE A N 1
ATOM 655 C CA . PHE A 1 83 ? -25.420 -2.982 12.995 1.00 91.88 83 PHE A CA 1
ATOM 656 C C . PHE A 1 83 ? -24.731 -4.046 12.142 1.00 91.88 83 PHE A C 1
ATOM 658 O O . PHE A 1 83 ? -23.911 -4.823 12.629 1.00 91.88 83 PHE A O 1
ATOM 665 N N . GLU A 1 84 ? -25.056 -4.056 10.853 1.00 89.31 84 GLU A N 1
ATOM 666 C CA . GLU A 1 84 ? -24.358 -4.885 9.879 1.00 89.31 84 GLU A CA 1
ATOM 667 C C . GLU A 1 84 ? -22.982 -4.287 9.575 1.00 89.31 84 GLU A C 1
ATOM 669 O O . GLU A 1 84 ? -22.844 -3.094 9.284 1.00 89.31 84 GLU A O 1
ATOM 674 N N . VAL A 1 85 ? -21.959 -5.132 9.650 1.00 88.31 85 VAL A N 1
ATOM 675 C CA . VAL A 1 85 ? -20.576 -4.764 9.368 1.00 88.31 85 VAL A CA 1
ATOM 676 C C . VAL A 1 85 ? -20.276 -5.169 7.935 1.00 88.31 85 VAL A C 1
ATOM 678 O O . VAL A 1 85 ? -20.317 -6.347 7.592 1.00 88.31 85 VAL A O 1
ATOM 681 N N . THR A 1 86 ? -19.989 -4.184 7.091 1.00 87.50 86 THR A N 1
ATOM 682 C CA . THR A 1 86 ? -19.558 -4.401 5.708 1.00 87.50 86 THR A CA 1
ATOM 683 C C . THR A 1 86 ? -18.151 -3.854 5.554 1.00 87.50 86 THR A C 1
ATOM 685 O O . THR A 1 86 ? -17.884 -2.727 5.964 1.00 87.50 86 THR A O 1
ATOM 688 N N . THR A 1 87 ? -17.247 -4.653 4.988 1.00 84.75 87 THR A N 1
ATOM 689 C CA . THR A 1 87 ? -15.870 -4.225 4.720 1.00 84.75 87 THR A CA 1
ATOM 690 C C . THR A 1 87 ? -15.856 -3.357 3.463 1.00 84.75 87 THR A C 1
ATOM 692 O O . THR A 1 87 ? -16.227 -3.850 2.392 1.00 84.75 87 THR A O 1
ATOM 695 N N . PRO A 1 88 ? -15.456 -2.075 3.555 1.00 82.19 88 PRO A N 1
ATOM 696 C CA . PRO A 1 88 ? -15.270 -1.241 2.376 1.00 82.19 88 PRO A CA 1
ATOM 697 C C . PRO A 1 88 ? -14.251 -1.870 1.413 1.00 82.19 88 PRO A C 1
ATOM 699 O O . PRO A 1 88 ? -13.294 -2.501 1.867 1.00 82.19 88 PRO A O 1
ATOM 702 N N . PRO A 1 89 ? -14.421 -1.707 0.090 1.00 87.50 89 PRO A N 1
ATOM 703 C CA . PRO A 1 89 ? -13.451 -2.217 -0.868 1.00 87.50 89 PRO A CA 1
ATOM 704 C C . PRO A 1 89 ? -12.103 -1.503 -0.719 1.00 87.50 89 PRO A C 1
ATOM 706 O O . PRO A 1 89 ? -12.039 -0.303 -0.429 1.00 87.50 89 PRO A O 1
ATOM 709 N N . LEU A 1 90 ? -11.028 -2.250 -0.965 1.00 89.12 90 LEU A N 1
ATOM 710 C CA . LEU A 1 90 ? -9.679 -1.701 -1.005 1.00 89.12 90 LEU A CA 1
ATOM 711 C C . LEU A 1 90 ? -9.379 -1.061 -2.359 1.00 89.12 90 LEU A C 1
ATOM 713 O O . LEU A 1 90 ? -9.852 -1.512 -3.405 1.00 89.12 90 LEU A O 1
ATOM 717 N N . THR A 1 91 ? -8.547 -0.027 -2.336 1.00 85.69 91 THR A N 1
ATOM 718 C CA . THR A 1 91 ? -8.026 0.625 -3.530 1.00 85.69 91 THR A CA 1
ATOM 719 C C . THR A 1 91 ? -7.102 -0.335 -4.276 1.00 85.69 91 THR A C 1
ATOM 721 O O . THR A 1 91 ? -6.083 -0.795 -3.751 1.00 85.69 91 THR A O 1
ATOM 724 N N . SER A 1 92 ? -7.440 -0.624 -5.532 1.00 83.81 92 SER A N 1
ATOM 725 C CA . SER A 1 92 ? -6.576 -1.382 -6.436 1.00 83.81 92 SER A CA 1
ATOM 726 C C . SER A 1 92 ? -5.339 -0.565 -6.802 1.00 83.81 92 SER A C 1
ATOM 728 O O . SER A 1 92 ? -5.469 0.581 -7.235 1.00 83.81 92 SER A O 1
ATOM 730 N N . LEU A 1 93 ? -4.161 -1.171 -6.684 1.00 80.81 93 LEU A N 1
ATOM 731 C CA . LEU A 1 93 ? -2.906 -0.583 -7.140 1.00 80.81 93 LEU A CA 1
ATOM 732 C C . LEU A 1 93 ? -2.681 -0.954 -8.608 1.00 80.81 93 LEU A C 1
ATOM 734 O O . LEU A 1 93 ? -2.874 -2.106 -8.995 1.00 80.81 93 LEU A O 1
ATOM 738 N N . THR A 1 94 ? -2.297 0.018 -9.435 1.00 73.12 94 THR A N 1
ATOM 739 C CA . THR A 1 94 ? -1.962 -0.219 -10.852 1.00 73.12 94 THR A CA 1
ATOM 740 C C . THR A 1 94 ? -0.533 -0.724 -11.042 1.00 73.12 94 THR A C 1
ATOM 742 O O . THR A 1 94 ? -0.226 -1.314 -12.073 1.00 73.12 94 THR A O 1
ATOM 745 N N . ALA A 1 95 ? 0.330 -0.478 -10.059 1.00 70.81 95 ALA A N 1
ATOM 746 C CA . ALA A 1 95 ? 1.704 -0.946 -9.965 1.00 70.81 95 ALA A CA 1
ATOM 747 C C . ALA A 1 95 ? 2.077 -1.035 -8.477 1.00 70.81 95 ALA A C 1
ATOM 749 O O . ALA A 1 95 ? 1.495 -0.319 -7.662 1.00 70.81 95 ALA A O 1
ATOM 750 N N . GLU A 1 96 ? 3.008 -1.922 -8.132 1.00 77.31 96 GLU A N 1
ATOM 751 C CA . GLU A 1 96 ? 3.419 -2.150 -6.747 1.00 77.31 96 GLU A CA 1
ATOM 752 C C . GLU A 1 96 ? 4.881 -1.756 -6.546 1.00 77.31 96 GLU A C 1
ATOM 754 O O . GLU A 1 96 ? 5.773 -2.253 -7.233 1.00 77.31 96 GLU A O 1
ATOM 759 N N . PHE A 1 97 ? 5.120 -0.864 -5.587 1.00 79.12 97 PHE A N 1
ATOM 760 C CA . PHE A 1 97 ? 6.454 -0.446 -5.192 1.00 79.12 97 PHE A CA 1
ATOM 761 C C . PHE A 1 97 ? 7.173 -1.577 -4.450 1.00 79.12 97 PHE A C 1
ATOM 763 O O . PHE A 1 97 ? 6.718 -2.026 -3.396 1.00 79.12 97 PHE A O 1
ATOM 770 N N . THR A 1 98 ? 8.329 -2.001 -4.965 1.00 80.69 98 THR A N 1
ATOM 771 C CA . THR A 1 98 ? 9.174 -3.044 -4.364 1.00 80.69 98 THR A CA 1
ATOM 772 C C . THR A 1 98 ? 10.587 -2.500 -4.113 1.00 80.69 98 THR A C 1
ATOM 774 O O . THR A 1 98 ? 11.468 -2.612 -4.979 1.00 80.69 98 THR A O 1
ATOM 777 N N . PRO A 1 99 ? 10.839 -1.882 -2.945 1.00 75.31 99 PRO A N 1
ATOM 778 C CA . PRO A 1 99 ? 12.095 -1.188 -2.677 1.00 75.31 99 PRO A CA 1
ATOM 779 C C . PRO A 1 99 ? 13.326 -2.100 -2.747 1.00 75.31 99 PRO A C 1
ATOM 781 O O . PRO A 1 99 ? 14.403 -1.636 -3.132 1.00 75.31 99 PRO A O 1
ATOM 784 N N . GLU A 1 100 ? 13.192 -3.395 -2.436 1.00 79.75 100 GLU A N 1
ATOM 785 C CA . GLU A 1 100 ? 14.299 -4.354 -2.512 1.00 79.75 100 GLU A CA 1
ATOM 786 C C . GLU A 1 100 ? 14.818 -4.531 -3.946 1.00 79.75 100 GLU A C 1
ATOM 788 O O . GLU A 1 100 ? 16.021 -4.704 -4.150 1.00 79.75 100 GLU A O 1
ATOM 793 N N . ALA A 1 101 ? 13.936 -4.446 -4.946 1.00 81.75 101 ALA A N 1
ATOM 794 C CA . ALA A 1 101 ? 14.305 -4.591 -6.352 1.00 81.75 101 ALA A CA 1
ATOM 795 C C . ALA A 1 101 ? 14.988 -3.331 -6.914 1.00 81.75 101 ALA A C 1
ATOM 797 O O . ALA A 1 101 ? 15.793 -3.413 -7.846 1.00 81.75 101 ALA A O 1
ATOM 798 N N . CYS A 1 102 ? 14.719 -2.158 -6.335 1.00 87.88 102 CYS A N 1
ATOM 799 C CA . CYS A 1 102 ? 15.069 -0.883 -6.956 1.00 87.88 102 CYS A CA 1
ATOM 800 C C . CYS A 1 102 ? 16.560 -0.578 -7.026 1.00 87.88 102 CYS A C 1
ATOM 802 O O . CYS A 1 102 ? 17.010 0.024 -7.998 1.00 87.88 102 CYS A O 1
ATOM 804 N N . SER A 1 103 ? 17.353 -1.032 -6.056 1.00 86.69 103 SER A N 1
ATOM 805 C CA . SER A 1 103 ? 18.813 -0.866 -6.109 1.00 86.69 103 SER A CA 1
ATOM 806 C C . SER A 1 103 ? 19.433 -1.655 -7.272 1.00 86.69 103 SER A C 1
ATOM 808 O O . SER A 1 103 ? 20.262 -1.143 -8.036 1.00 86.69 103 SER A O 1
ATOM 810 N N . SER A 1 104 ? 18.983 -2.900 -7.458 1.00 89.31 104 SER A N 1
ATOM 811 C CA . SER A 1 104 ? 19.423 -3.752 -8.563 1.00 89.31 104 SER A CA 1
ATOM 812 C C . SER A 1 104 ? 18.951 -3.208 -9.910 1.00 89.31 104 SER A C 1
ATOM 814 O O . SER A 1 104 ? 19.756 -3.112 -10.836 1.00 89.31 104 SER A O 1
ATOM 816 N N . ILE A 1 105 ? 17.692 -2.771 -10.007 1.00 92.19 105 ILE A N 1
ATOM 817 C CA . ILE A 1 105 ? 17.148 -2.168 -11.230 1.00 92.19 105 ILE A CA 1
ATOM 818 C C . ILE A 1 105 ? 17.881 -0.867 -11.582 1.00 92.19 105 ILE A C 1
ATOM 820 O O . ILE A 1 105 ? 18.242 -0.674 -12.738 1.00 92.19 105 ILE A O 1
ATOM 824 N N . ALA A 1 106 ? 18.194 -0.006 -10.609 1.00 91.25 106 ALA A N 1
ATOM 825 C CA . ALA A 1 106 ? 18.960 1.218 -10.857 1.00 91.25 106 ALA A CA 1
ATOM 826 C C . ALA A 1 106 ? 20.356 0.922 -11.432 1.00 91.25 106 ALA A C 1
ATOM 828 O O . ALA A 1 106 ? 20.819 1.609 -12.343 1.00 91.25 106 ALA A O 1
ATOM 829 N N . THR A 1 107 ? 21.012 -0.138 -10.952 1.00 92.25 107 THR A N 1
ATOM 830 C CA . THR A 1 107 ? 22.299 -0.587 -11.506 1.00 92.25 107 THR A CA 1
ATOM 831 C C . THR A 1 107 ? 22.145 -1.054 -12.956 1.00 92.25 107 THR A C 1
ATOM 833 O O . THR A 1 107 ? 22.946 -0.678 -13.811 1.00 92.25 107 THR A O 1
ATOM 836 N N . ILE A 1 108 ? 21.090 -1.817 -13.251 1.00 93.56 108 ILE A N 1
ATOM 837 C CA . ILE A 1 108 ? 20.760 -2.283 -14.607 1.00 93.56 108 ILE A CA 1
ATOM 838 C C . ILE A 1 108 ? 20.457 -1.102 -15.542 1.00 93.56 108 ILE A C 1
ATOM 840 O O . ILE A 1 108 ? 20.967 -1.058 -16.661 1.00 93.56 108 ILE A O 1
ATOM 844 N N . CYS A 1 109 ? 19.708 -0.103 -15.071 1.00 93.44 109 CYS A N 1
ATOM 845 C CA . CYS A 1 109 ? 19.448 1.138 -15.799 1.00 93.44 109 CYS A CA 1
ATOM 846 C C . CYS A 1 109 ? 20.738 1.866 -16.189 1.00 93.44 109 CYS A C 1
ATOM 848 O O . CYS A 1 109 ? 20.887 2.280 -17.338 1.00 93.44 109 CYS A O 1
ATOM 850 N N . LEU A 1 110 ? 21.681 2.007 -15.251 1.00 94.62 110 LEU A N 1
ATOM 851 C CA . LEU A 1 110 ? 22.968 2.653 -15.517 1.00 94.62 110 LEU A CA 1
ATOM 852 C C . LEU A 1 110 ? 23.789 1.874 -16.552 1.00 94.62 110 LEU A C 1
ATOM 854 O O . LEU A 1 110 ? 24.358 2.482 -17.455 1.00 94.62 110 LEU A O 1
ATOM 858 N N . GLN A 1 111 ? 23.807 0.541 -16.468 1.00 93.75 111 GLN A N 1
ATOM 859 C CA . GLN A 1 111 ? 24.477 -0.311 -17.458 1.00 93.75 111 GLN A CA 1
ATOM 860 C C . GLN A 1 111 ? 23.844 -0.193 -18.850 1.00 93.75 111 GLN A C 1
ATOM 862 O O . GLN A 1 111 ? 24.559 -0.125 -19.851 1.00 93.75 111 GLN A O 1
ATOM 867 N N . GLY A 1 112 ? 22.512 -0.144 -18.923 1.00 91.44 112 GLY A N 1
ATOM 868 C CA . GLY A 1 112 ? 21.785 0.060 -20.174 1.00 91.44 112 GLY A CA 1
ATOM 869 C C . GLY A 1 112 ? 22.082 1.425 -20.795 1.00 91.44 112 GLY A C 1
ATOM 870 O O . GLY A 1 112 ? 22.359 1.506 -21.990 1.00 91.44 112 GLY A O 1
ATOM 871 N N . ALA A 1 113 ? 22.090 2.487 -19.983 1.00 91.31 113 ALA A N 1
ATOM 872 C CA . ALA A 1 113 ? 22.424 3.838 -20.427 1.00 91.31 113 ALA A CA 1
ATOM 873 C C . ALA A 1 113 ? 23.868 3.940 -20.946 1.00 91.31 113 ALA A C 1
ATOM 875 O O . ALA A 1 113 ? 24.089 4.503 -22.017 1.00 91.31 113 ALA A O 1
ATOM 876 N N . ASP A 1 114 ? 24.831 3.353 -20.231 1.00 93.06 114 ASP A N 1
ATOM 877 C CA . ASP A 1 114 ? 26.235 3.312 -20.652 1.00 93.06 114 ASP A CA 1
ATOM 878 C C . ASP A 1 114 ? 26.403 2.554 -21.977 1.00 93.06 114 ASP A C 1
ATOM 880 O O . ASP A 1 114 ? 26.980 3.077 -22.930 1.00 93.06 114 ASP A O 1
ATOM 884 N N . SER A 1 115 ? 25.793 1.370 -22.093 1.00 91.12 115 SER A N 1
ATOM 885 C CA . SER A 1 115 ? 25.831 0.566 -23.324 1.00 91.12 115 SER A CA 1
ATOM 886 C C . SER A 1 115 ? 25.211 1.307 -24.514 1.00 91.12 115 SER A C 1
ATOM 888 O O . SER A 1 115 ? 25.741 1.273 -25.625 1.00 91.12 115 SER A O 1
ATOM 890 N N . MET A 1 116 ? 24.113 2.034 -24.286 1.00 88.44 116 MET A N 1
ATOM 891 C CA . MET A 1 116 ? 23.474 2.858 -25.313 1.00 88.44 116 MET A CA 1
ATOM 892 C C . MET A 1 116 ? 24.351 4.052 -25.726 1.00 88.44 116 MET A C 1
ATOM 894 O O . MET A 1 116 ? 24.427 4.379 -26.912 1.00 88.44 116 MET A O 1
ATOM 898 N N . SER A 1 117 ? 25.052 4.677 -24.772 1.00 89.25 117 SER A N 1
ATOM 899 C CA . SER A 1 117 ? 26.012 5.756 -25.053 1.00 89.25 117 SER A CA 1
ATOM 900 C C . SER A 1 117 ? 27.166 5.256 -25.917 1.00 89.25 117 SER A C 1
ATOM 902 O O . SER A 1 117 ? 27.497 5.877 -26.926 1.00 89.25 117 SER A O 1
ATOM 904 N N . GLN A 1 118 ? 27.715 4.081 -25.600 1.00 89.00 118 GLN A N 1
ATOM 905 C CA . GLN A 1 118 ? 28.772 3.459 -26.400 1.00 89.00 118 GLN A CA 1
ATOM 906 C C . GLN A 1 118 ? 28.312 3.177 -27.837 1.00 89.00 118 GLN A C 1
ATOM 908 O O . GLN A 1 118 ? 29.076 3.390 -28.782 1.00 89.00 118 GLN A O 1
ATOM 913 N N . CYS A 1 119 ? 27.058 2.756 -28.037 1.00 88.56 119 CYS A N 1
ATOM 914 C CA . CYS A 1 119 ? 26.491 2.610 -29.378 1.00 88.56 119 CYS A CA 1
ATOM 915 C C . CYS A 1 119 ? 26.439 3.942 -30.132 1.00 88.56 119 CYS A C 1
ATOM 917 O O . CYS A 1 119 ? 26.758 3.968 -31.317 1.00 88.56 119 CYS A O 1
ATOM 919 N N . SER A 1 120 ? 26.070 5.035 -29.460 1.00 84.81 120 SER A N 1
ATOM 920 C CA . SER A 1 120 ? 26.022 6.384 -30.044 1.00 84.81 120 SER A CA 1
ATOM 921 C C . SER A 1 120 ? 27.408 6.883 -30.464 1.00 84.81 120 SER A C 1
ATOM 923 O O . SER A 1 120 ? 27.588 7.381 -31.570 1.00 84.81 120 SER A O 1
ATOM 925 N N . GLU A 1 121 ? 28.416 6.689 -29.615 1.00 82.50 121 GLU A N 1
ATOM 926 C CA . GLU A 1 121 ? 29.779 7.181 -29.856 1.00 82.50 121 GLU A CA 1
ATOM 927 C C . G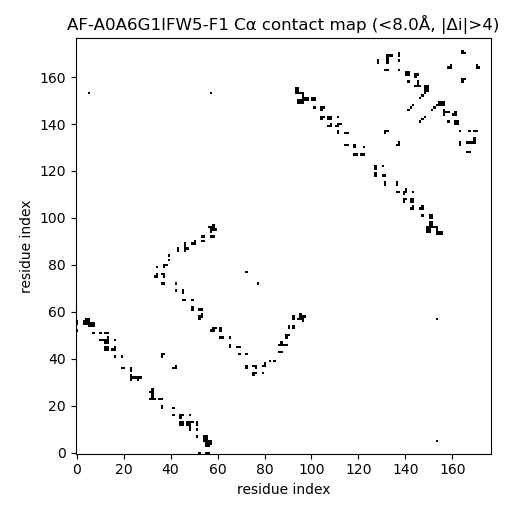LU A 1 121 ? 30.532 6.394 -30.937 1.00 82.50 121 GLU A C 1
ATOM 929 O O . GLU A 1 121 ? 31.395 6.938 -31.628 1.00 82.50 121 GLU A O 1
ATOM 934 N N . SER A 1 122 ? 30.219 5.106 -31.089 1.00 69.81 122 SER A N 1
ATOM 935 C CA . SER A 1 122 ? 30.932 4.192 -31.989 1.00 69.81 122 SER A CA 1
ATOM 936 C C . SER A 1 122 ? 30.294 4.039 -33.373 1.00 69.81 122 SER A C 1
ATOM 938 O O . SER A 1 122 ? 30.872 3.378 -34.240 1.00 69.81 122 SER A O 1
ATOM 940 N N . SER A 1 123 ? 29.117 4.632 -33.604 1.00 68.56 123 SER A N 1
ATOM 941 C CA . SER A 1 123 ? 28.288 4.335 -34.775 1.00 68.56 123 SER A CA 1
ATOM 942 C C . SER A 1 123 ? 27.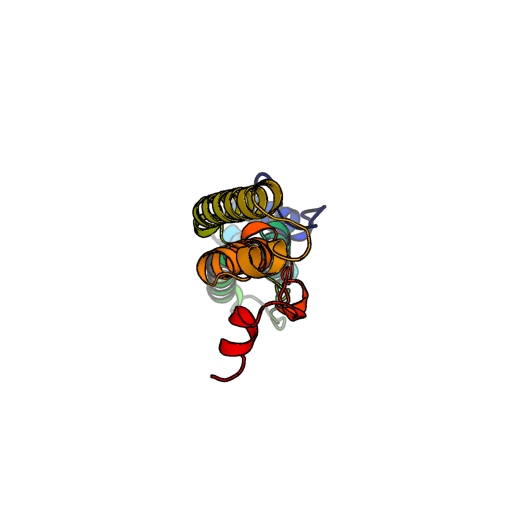900 5.565 -35.593 1.00 68.56 123 SER A C 1
ATOM 944 O O . SER A 1 123 ? 27.558 6.611 -35.061 1.00 68.56 123 SER A O 1
ATOM 946 N N . SER A 1 124 ? 27.849 5.400 -36.918 1.00 70.44 124 SER A N 1
ATOM 947 C CA . SER A 1 124 ? 26.996 6.235 -37.778 1.00 70.44 124 SER A CA 1
ATOM 948 C C . SER A 1 124 ? 25.512 6.003 -37.450 1.00 70.44 124 SER A C 1
ATOM 950 O O . SER A 1 124 ? 25.169 4.914 -36.983 1.00 70.44 124 SER A O 1
ATOM 952 N N . ASP A 1 125 ? 24.616 6.942 -37.773 1.00 64.56 125 ASP A N 1
ATOM 953 C CA . ASP A 1 125 ? 23.163 6.801 -37.532 1.00 64.56 125 ASP A CA 1
ATOM 954 C C . ASP A 1 125 ? 22.596 5.453 -38.027 1.00 64.56 125 ASP A C 1
ATOM 956 O O . ASP A 1 125 ? 21.752 4.833 -37.383 1.00 64.56 125 ASP A O 1
ATOM 960 N N . THR A 1 126 ? 23.112 4.940 -39.149 1.00 61.88 126 THR A N 1
ATOM 961 C CA . THR A 1 126 ? 22.702 3.652 -39.732 1.00 61.88 126 THR A CA 1
ATOM 962 C C . THR A 1 126 ? 23.207 2.415 -38.982 1.00 61.88 126 THR A C 1
ATOM 964 O O . THR A 1 126 ? 22.594 1.353 -39.084 1.00 61.88 126 THR A O 1
ATOM 967 N N . THR A 1 127 ? 24.308 2.513 -38.231 1.00 77.44 127 THR A N 1
ATOM 968 C CA . THR A 1 127 ? 24.866 1.397 -37.441 1.00 77.44 127 THR A CA 1
ATOM 969 C C . THR A 1 127 ? 24.429 1.435 -35.979 1.00 77.44 127 THR A C 1
ATOM 971 O O . THR A 1 127 ? 24.434 0.392 -35.326 1.00 77.44 127 THR A O 1
ATOM 974 N N . PHE A 1 128 ? 23.957 2.591 -35.501 1.00 84.31 128 PHE A N 1
ATOM 975 C CA . PHE A 1 128 ? 23.473 2.774 -34.136 1.00 84.31 128 PHE A CA 1
ATOM 976 C C . PHE A 1 128 ? 22.369 1.774 -33.786 1.00 84.31 128 PHE A C 1
ATOM 978 O O . PHE A 1 128 ? 22.485 1.058 -32.797 1.00 84.31 128 PHE A O 1
ATOM 985 N N . LEU A 1 129 ? 21.343 1.647 -34.637 1.00 82.75 129 LEU A N 1
ATOM 986 C CA . LEU A 1 129 ? 20.218 0.747 -34.372 1.00 82.75 129 LEU A CA 1
ATOM 987 C C . LEU A 1 129 ? 20.665 -0.721 -34.268 1.00 82.75 129 LEU A C 1
ATOM 989 O O . LEU A 1 129 ? 20.164 -1.463 -33.435 1.00 82.75 129 LEU A O 1
ATOM 993 N N . SER A 1 130 ? 21.653 -1.143 -35.063 1.00 84.94 130 SER A N 1
ATOM 994 C CA . SER A 1 130 ? 22.182 -2.516 -34.994 1.00 84.94 130 SER A CA 1
ATOM 995 C C . SER A 1 130 ? 22.936 -2.798 -33.687 1.00 84.94 130 SER A C 1
ATOM 997 O O . SER A 1 130 ? 22.946 -3.937 -33.221 1.00 84.94 130 SER A O 1
ATOM 999 N N . CYS A 1 131 ? 23.552 -1.770 -33.099 1.00 88.44 131 CYS A N 1
ATOM 1000 C CA . CYS A 1 131 ? 24.186 -1.838 -31.785 1.00 88.44 131 CYS A CA 1
ATOM 1001 C C . CYS A 1 131 ? 23.137 -1.774 -30.662 1.00 88.44 131 CYS A C 1
ATOM 1003 O O . CYS A 1 131 ? 23.061 -2.678 -29.840 1.00 88.44 131 CYS A O 1
ATOM 1005 N N . ALA A 1 132 ? 22.255 -0.771 -30.678 1.00 87.94 132 ALA A N 1
ATOM 1006 C CA . ALA A 1 132 ? 21.212 -0.570 -29.671 1.00 87.94 132 ALA A CA 1
ATOM 1007 C C . ALA A 1 132 ? 20.234 -1.755 -29.565 1.00 87.94 132 ALA A C 1
ATOM 1009 O O . ALA A 1 132 ? 19.718 -2.040 -28.488 1.00 87.94 132 ALA A O 1
ATOM 1010 N N . CYS A 1 133 ? 20.002 -2.463 -30.674 1.00 90.00 133 CYS A N 1
ATOM 1011 C CA . CYS A 1 133 ? 19.131 -3.634 -30.730 1.00 90.00 133 CYS A CA 1
ATOM 1012 C C . CYS A 1 133 ? 19.818 -4.962 -30.376 1.00 90.00 133 CYS A C 1
ATOM 1014 O O . CYS A 1 133 ? 19.217 -6.017 -30.600 1.00 90.00 133 CYS A O 1
ATOM 1016 N N . GLN A 1 134 ? 21.053 -4.951 -29.857 1.00 90.25 134 GLN A N 1
ATOM 1017 C CA . GLN A 1 134 ? 21.656 -6.173 -29.324 1.00 90.25 134 GLN A CA 1
ATOM 1018 C C . GLN A 1 134 ? 20.802 -6.718 -28.156 1.00 90.25 134 GLN A C 1
ATOM 1020 O O . GLN A 1 134 ? 20.284 -5.926 -27.355 1.00 90.25 134 GLN A O 1
ATOM 1025 N N . PRO A 1 135 ? 20.621 -8.048 -28.043 1.00 88.19 135 PRO A N 1
ATOM 1026 C CA . PRO A 1 135 ? 19.803 -8.665 -26.996 1.00 88.19 135 PRO A CA 1
ATOM 1027 C C . PRO A 1 135 ? 20.183 -8.229 -25.577 1.00 88.19 135 PRO A C 1
ATOM 1029 O O . PRO A 1 135 ? 19.313 -7.981 -24.748 1.00 88.19 135 PRO A O 1
ATOM 1032 N N . GLU A 1 136 ? 21.476 -8.070 -25.306 1.00 89.06 136 GLU A N 1
ATOM 1033 C CA . GLU A 1 136 ? 21.982 -7.647 -24.003 1.00 89.06 136 GLU A CA 1
ATOM 1034 C C . GLU A 1 136 ? 21.523 -6.221 -23.666 1.00 89.06 136 GLU A C 1
ATOM 1036 O O . GLU A 1 136 ? 21.030 -5.976 -22.569 1.00 89.06 136 GLU A O 1
ATOM 1041 N N . ILE A 1 137 ? 21.605 -5.290 -24.622 1.00 90.75 137 ILE A N 1
ATOM 1042 C CA . ILE A 1 137 ? 21.207 -3.887 -24.418 1.00 90.75 137 ILE A CA 1
ATOM 1043 C C . ILE A 1 137 ? 19.688 -3.772 -24.288 1.00 90.75 137 ILE A C 1
ATOM 1045 O O . ILE A 1 137 ? 19.191 -3.129 -23.367 1.00 90.75 137 ILE A O 1
ATOM 1049 N N . THR A 1 138 ? 18.944 -4.433 -25.173 1.00 89.75 138 THR A N 1
ATOM 1050 C CA . THR A 1 138 ? 17.473 -4.446 -25.130 1.00 89.75 138 THR A CA 1
ATOM 1051 C C . THR A 1 138 ? 16.937 -5.075 -23.840 1.00 89.75 138 THR A C 1
ATOM 1053 O O . THR A 1 138 ? 15.996 -4.551 -23.249 1.00 89.75 138 THR A O 1
ATOM 1056 N N . SER A 1 139 ? 17.586 -6.114 -23.308 1.00 90.44 139 SER A N 1
ATOM 1057 C CA . SER A 1 139 ? 17.237 -6.661 -21.992 1.00 90.44 139 SER A CA 1
ATOM 1058 C C . SER A 1 139 ? 17.447 -5.646 -20.864 1.00 90.44 139 SER A C 1
ATOM 1060 O O . SER A 1 139 ? 16.567 -5.498 -20.017 1.00 90.44 139 SER A O 1
ATOM 1062 N N . LEU A 1 140 ? 18.580 -4.931 -20.841 1.00 92.50 140 LEU A N 1
ATOM 1063 C CA . LEU A 1 140 ? 18.855 -3.908 -19.821 1.00 92.50 140 LEU A CA 1
ATOM 1064 C C . LEU A 1 140 ? 17.846 -2.750 -19.902 1.00 92.50 140 LEU A C 1
ATOM 1066 O O . LEU A 1 140 ? 17.336 -2.287 -18.881 1.00 92.50 140 LEU A O 1
ATOM 1070 N N . VAL A 1 141 ? 17.527 -2.305 -21.120 1.00 89.75 141 VAL A N 1
ATOM 1071 C CA . VAL A 1 141 ? 16.552 -1.236 -21.383 1.00 89.75 141 VAL A CA 1
ATOM 1072 C C . VAL A 1 141 ? 15.144 -1.657 -20.966 1.00 89.75 141 VAL A C 1
ATOM 1074 O O . VAL A 1 141 ? 14.451 -0.868 -20.328 1.00 89.75 141 VAL A O 1
ATOM 1077 N N . SER A 1 142 ? 14.741 -2.894 -21.264 1.00 90.50 142 SER A N 1
ATOM 1078 C CA . SER A 1 142 ? 13.450 -3.445 -20.845 1.00 90.50 142 SER A CA 1
ATOM 1079 C C . SER A 1 142 ? 13.314 -3.472 -19.329 1.00 90.50 142 SER A C 1
ATOM 1081 O O . SER A 1 142 ? 12.331 -2.961 -18.809 1.00 90.50 142 SER A O 1
ATOM 1083 N N . VAL A 1 143 ? 14.305 -4.006 -18.607 1.00 91.25 143 VAL A N 1
ATOM 1084 C CA . VAL A 1 143 ? 14.272 -4.022 -17.134 1.00 91.25 143 VAL A CA 1
ATOM 1085 C C . VAL A 1 143 ? 14.203 -2.598 -16.587 1.00 91.25 143 VAL A C 1
ATOM 1087 O O . VAL A 1 143 ? 13.430 -2.303 -15.682 1.00 91.25 143 VAL A O 1
ATOM 1090 N N . CYS A 1 144 ? 14.967 -1.673 -17.165 1.00 91.62 144 CYS A N 1
ATOM 1091 C CA . CYS A 1 144 ? 14.953 -0.295 -16.703 1.00 91.62 144 CYS A CA 1
ATOM 1092 C C . CYS A 1 144 ? 13.598 0.404 -16.915 1.00 91.62 144 CYS A C 1
ATOM 1094 O O . CYS A 1 144 ? 13.068 1.027 -15.997 1.00 91.62 144 CYS A O 1
ATOM 1096 N N . GLN A 1 145 ? 13.038 0.316 -18.124 1.00 89.50 145 GLN A N 1
ATOM 1097 C CA . GLN A 1 145 ? 11.853 1.086 -18.521 1.00 89.50 145 GLN A CA 1
ATOM 1098 C C . GLN A 1 145 ? 10.534 0.384 -18.203 1.00 89.50 145 GLN A C 1
ATOM 1100 O O . GLN A 1 145 ? 9.508 1.047 -18.081 1.00 89.50 145 GLN A O 1
ATOM 1105 N N . TYR A 1 146 ? 10.539 -0.937 -18.068 1.00 89.12 146 TYR A N 1
ATOM 1106 C CA . TYR A 1 146 ? 9.363 -1.694 -17.674 1.00 89.12 146 TYR A CA 1
ATOM 1107 C C . TYR A 1 146 ? 9.389 -1.964 -16.172 1.00 89.12 146 TYR A C 1
ATOM 1109 O O . TYR A 1 146 ? 8.612 -1.363 -15.428 1.00 89.12 146 TYR A O 1
ATOM 1117 N N . ASP A 1 147 ? 10.335 -2.786 -15.709 1.00 87.38 147 ASP A N 1
ATOM 1118 C CA . ASP A 1 147 ? 10.381 -3.201 -14.304 1.00 87.38 147 ASP A CA 1
ATOM 1119 C C . ASP A 1 147 ? 10.680 -2.018 -13.383 1.00 87.38 147 ASP A C 1
ATOM 1121 O O . ASP A 1 147 ? 10.081 -1.920 -12.318 1.00 87.38 147 ASP A O 1
ATOM 1125 N N . GLY A 1 148 ? 11.540 -1.080 -13.793 1.00 86.06 148 GLY A N 1
ATOM 1126 C CA . GLY A 1 148 ? 11.818 0.134 -13.021 1.00 86.06 148 GLY A CA 1
ATOM 1127 C C . GLY A 1 148 ? 10.608 1.051 -12.875 1.00 86.06 148 GLY A C 1
ATOM 1128 O O . GLY A 1 148 ? 10.343 1.544 -11.777 1.00 86.06 148 GLY A O 1
ATOM 1129 N N . ASN A 1 149 ? 9.824 1.233 -13.939 1.00 84.75 149 ASN A N 1
ATOM 1130 C CA . ASN A 1 149 ? 8.607 2.040 -13.868 1.00 84.75 149 ASN A CA 1
ATOM 1131 C C . ASN A 1 149 ? 7.570 1.405 -12.938 1.00 84.75 149 ASN A C 1
ATOM 1133 O O . ASN A 1 149 ? 7.046 2.100 -12.069 1.00 84.75 149 ASN A O 1
ATOM 1137 N N . VAL A 1 150 ? 7.344 0.093 -13.049 1.00 84.31 150 VAL A N 1
ATOM 1138 C CA . VAL A 1 150 ? 6.391 -0.627 -12.191 1.00 84.31 150 VAL A CA 1
ATOM 1139 C C . VAL A 1 150 ? 6.869 -0.658 -10.739 1.00 84.31 150 VAL A C 1
ATOM 1141 O O . VAL A 1 150 ? 6.136 -0.264 -9.838 1.00 84.31 150 VAL A O 1
ATOM 1144 N N . SER A 1 151 ? 8.110 -1.082 -10.519 1.00 84.12 151 SER A N 1
ATOM 1145 C CA . SER A 1 151 ? 8.617 -1.487 -9.205 1.00 84.12 151 SER A CA 1
ATOM 1146 C C . SER A 1 151 ? 9.182 -0.334 -8.382 1.00 84.12 151 SER A C 1
ATOM 1148 O O . SER A 1 151 ? 9.259 -0.431 -7.161 1.00 84.12 151 SER A O 1
ATOM 1150 N N . CYS A 1 152 ? 9.628 0.747 -9.033 1.00 84.19 152 CYS A N 1
ATOM 1151 C CA . CYS A 1 152 ? 10.388 1.817 -8.375 1.00 84.19 152 CYS A CA 1
ATOM 1152 C C . CYS A 1 152 ? 9.771 3.196 -8.522 1.00 84.19 152 CYS A C 1
ATOM 1154 O O . CYS A 1 152 ? 9.977 4.048 -7.661 1.00 84.19 152 CYS A O 1
ATOM 1156 N N . VAL A 1 153 ? 9.011 3.411 -9.594 1.00 82.38 153 VAL A N 1
ATOM 1157 C CA . VAL A 1 153 ? 8.270 4.656 -9.831 1.00 82.38 153 VAL A CA 1
ATOM 1158 C C . VAL A 1 153 ? 6.766 4.449 -9.612 1.00 82.38 153 VAL A C 1
ATOM 1160 O O . VAL A 1 153 ? 6.006 5.410 -9.616 1.00 82.38 153 VAL A O 1
ATOM 1163 N N . SER A 1 154 ? 6.318 3.208 -9.379 1.00 80.00 154 SER A N 1
ATOM 1164 C CA . SER A 1 154 ? 4.903 2.850 -9.185 1.00 80.00 154 SER A CA 1
ATOM 1165 C C . SER A 1 154 ? 3.999 3.334 -10.322 1.00 80.00 154 SER A C 1
ATOM 1167 O O . SER A 1 154 ? 2.851 3.721 -10.121 1.00 80.00 154 SER A O 1
ATOM 1169 N N . THR A 1 155 ? 4.531 3.343 -11.542 1.00 79.06 155 THR A N 1
ATOM 1170 C CA . THR A 1 155 ? 3.821 3.775 -12.744 1.00 79.06 155 THR A CA 1
ATOM 1171 C C . THR A 1 155 ? 3.544 2.565 -13.624 1.00 79.06 155 THR A C 1
ATOM 1173 O O . THR A 1 155 ? 4.400 1.696 -13.789 1.00 79.06 155 THR A O 1
ATOM 1176 N N . ALA A 1 156 ? 2.351 2.502 -14.218 1.00 76.62 156 ALA A N 1
ATOM 1177 C CA . ALA A 1 156 ? 2.041 1.460 -15.188 1.00 76.62 156 ALA A CA 1
ATOM 1178 C C . ALA A 1 156 ? 3.027 1.527 -16.367 1.00 76.62 156 ALA A C 1
ATOM 1180 O O . ALA A 1 156 ? 3.224 2.592 -16.956 1.00 76.62 156 ALA A O 1
ATOM 1181 N N . ALA A 1 157 ? 3.626 0.391 -16.716 1.00 81.25 157 ALA A N 1
ATOM 1182 C CA . ALA A 1 157 ? 4.503 0.270 -17.872 1.00 81.25 157 ALA A CA 1
ATOM 1183 C C . ALA A 1 157 ? 3.821 -0.516 -18.995 1.00 81.25 157 ALA A C 1
ATOM 1185 O O . ALA A 1 157 ? 3.018 -1.417 -18.748 1.00 81.25 157 ALA A O 1
ATOM 1186 N N . SER A 1 158 ? 4.164 -0.188 -20.237 1.00 82.56 158 SER A N 1
ATOM 1187 C CA . SER A 1 158 ? 3.789 -0.965 -21.415 1.00 82.56 158 SER A CA 1
ATOM 1188 C C . SER A 1 158 ? 5.040 -1.352 -22.188 1.00 82.56 158 SER A C 1
ATOM 1190 O O . SER A 1 158 ? 6.025 -0.613 -22.214 1.00 82.56 158 SER A O 1
ATOM 1192 N N . SER A 1 159 ? 4.999 -2.511 -22.841 1.00 80.06 159 SER A N 1
ATOM 1193 C CA . SER A 1 159 ? 6.094 -2.948 -23.703 1.00 80.06 159 SER A CA 1
ATOM 1194 C C . SER A 1 159 ? 6.290 -2.003 -24.895 1.00 80.06 159 SER A C 1
ATOM 1196 O O . SER A 1 159 ? 7.421 -1.724 -25.275 1.00 80.06 159 SER A O 1
ATOM 1198 N N . GLU A 1 160 ? 5.207 -1.411 -25.404 1.00 81.31 160 GLU A N 1
ATOM 1199 C CA . GLU A 1 160 ? 5.221 -0.381 -26.455 1.00 81.31 160 GLU A CA 1
ATOM 1200 C C . GLU A 1 160 ? 5.961 0.904 -26.051 1.00 81.31 160 GLU A C 1
ATOM 1202 O O . GLU A 1 160 ? 6.493 1.605 -26.908 1.00 81.31 160 GLU A O 1
ATOM 1207 N N . GLY A 1 161 ? 6.028 1.211 -24.751 1.00 79.94 161 GLY A N 1
ATOM 1208 C CA . GLY A 1 161 ? 6.786 2.347 -24.226 1.00 79.94 161 GLY A CA 1
ATOM 1209 C C . GLY A 1 161 ? 8.298 2.108 -24.151 1.00 79.94 161 GLY A C 1
ATOM 1210 O O . GLY A 1 161 ? 9.037 3.051 -23.867 1.00 79.94 161 GLY A O 1
ATOM 1211 N N . ILE A 1 162 ? 8.766 0.877 -24.394 1.00 86.50 162 ILE A N 1
ATOM 1212 C CA . ILE A 1 162 ? 10.184 0.523 -24.302 1.00 86.50 162 ILE A CA 1
ATOM 1213 C C . ILE A 1 162 ? 10.932 1.025 -25.542 1.00 86.50 162 ILE A C 1
ATOM 1215 O O . ILE A 1 162 ? 10.536 0.798 -26.688 1.00 86.50 162 ILE A O 1
ATOM 1219 N N . TYR A 1 163 ? 12.073 1.677 -25.327 1.00 83.50 163 TYR A N 1
ATOM 1220 C CA . TYR A 1 163 ? 12.920 2.158 -26.409 1.00 83.50 163 TYR A CA 1
ATOM 1221 C C . TYR A 1 163 ? 13.326 1.022 -27.356 1.00 83.50 163 TYR A C 1
ATOM 1223 O O . TYR A 1 163 ? 13.877 -0.005 -26.949 1.00 83.50 163 TYR A O 1
ATOM 1231 N N . GLY A 1 164 ? 13.074 1.237 -28.647 1.00 80.88 164 GLY A N 1
ATOM 1232 C CA . GLY A 1 164 ? 13.387 0.270 -29.690 1.00 80.88 164 GLY A CA 1
ATOM 1233 C C . GLY A 1 164 ? 12.425 -0.915 -29.759 1.00 80.88 164 GLY A C 1
ATOM 1234 O O . GLY A 1 164 ? 12.693 -1.810 -30.552 1.00 80.88 164 GLY A O 1
ATOM 1235 N N . TYR A 1 165 ? 11.314 -0.933 -29.008 1.00 83.00 165 TYR A N 1
ATOM 1236 C CA . TYR A 1 165 ? 10.350 -2.043 -29.025 1.00 83.00 165 TYR A CA 1
ATOM 1237 C C . TYR A 1 165 ? 9.878 -2.406 -30.439 1.00 83.00 165 TYR A C 1
ATOM 1239 O O . TYR A 1 165 ? 9.968 -3.560 -30.851 1.00 83.00 165 TYR A O 1
ATOM 1247 N N . GLU A 1 166 ? 9.472 -1.409 -31.228 1.00 81.38 166 GLU A N 1
ATOM 1248 C CA . GLU A 1 166 ? 9.009 -1.621 -32.607 1.00 81.38 166 GLU A CA 1
ATOM 1249 C C . GLU A 1 166 ? 10.150 -1.810 -33.623 1.00 81.38 166 GLU A C 1
ATOM 1251 O O . GLU A 1 166 ? 9.947 -2.365 -34.704 1.00 81.38 166 GLU A O 1
ATOM 1256 N N . ALA A 1 167 ? 11.359 -1.346 -33.299 1.00 83.56 167 ALA A N 1
ATOM 1257 C CA . ALA A 1 167 ? 12.486 -1.299 -34.233 1.00 83.56 167 ALA A CA 1
ATOM 1258 C C . ALA A 1 167 ? 13.454 -2.486 -34.078 1.00 83.56 167 ALA A C 1
ATOM 1260 O O . ALA A 1 167 ? 14.104 -2.900 -35.043 1.00 83.56 167 ALA A O 1
ATOM 1261 N N . CYS A 1 168 ? 13.558 -3.050 -32.875 1.00 85.12 168 CYS A N 1
ATOM 1262 C CA . CYS A 1 168 ? 14.502 -4.101 -32.535 1.00 85.12 168 CYS A CA 1
ATOM 1263 C C . CYS A 1 168 ? 13.851 -5.481 -32.614 1.00 85.12 168 CYS A C 1
ATOM 1265 O O . CYS A 1 168 ? 12.965 -5.830 -31.839 1.00 85.12 168 CYS A O 1
ATOM 1267 N N . LYS A 1 169 ? 14.385 -6.338 -33.492 1.00 77.38 169 LYS A N 1
ATOM 1268 C CA . LYS A 1 169 ? 13.933 -7.735 -33.629 1.00 77.38 169 LYS A CA 1
ATOM 1269 C C . LYS A 1 169 ? 14.072 -8.558 -32.345 1.00 77.38 169 LYS A C 1
ATOM 1271 O O . LYS A 1 169 ? 13.358 -9.545 -32.201 1.00 77.38 169 LYS A O 1
ATOM 1276 N N . ALA A 1 170 ? 14.966 -8.165 -31.435 1.00 74.06 170 ALA A N 1
ATOM 1277 C CA . ALA A 1 170 ? 15.136 -8.812 -30.136 1.00 74.06 170 ALA A CA 1
ATOM 1278 C C . ALA A 1 170 ? 13.821 -8.859 -29.331 1.00 74.06 170 ALA A C 1
ATOM 1280 O O . ALA A 1 170 ? 13.529 -9.880 -28.717 1.00 74.06 170 ALA A O 1
ATOM 1281 N N . TYR A 1 171 ? 12.977 -7.824 -29.422 1.00 67.75 171 TYR A N 1
ATOM 1282 C CA . TYR A 1 171 ? 11.669 -7.802 -28.755 1.00 67.75 171 TYR A CA 1
ATOM 1283 C C . TYR A 1 171 ? 10.592 -8.605 -29.498 1.00 67.75 171 TYR A C 1
ATOM 1285 O O . TYR A 1 171 ? 9.695 -9.165 -28.873 1.00 67.75 171 TYR A O 1
ATOM 1293 N N . ALA A 1 172 ? 10.710 -8.751 -30.822 1.00 63.03 172 ALA A N 1
ATOM 1294 C CA . ALA A 1 172 ? 9.799 -9.571 -31.625 1.00 63.03 172 ALA A CA 1
ATOM 1295 C C . ALA A 1 172 ? 9.937 -11.085 -31.356 1.00 63.03 172 ALA A C 1
ATOM 1297 O O . ALA A 1 172 ? 9.028 -11.849 -31.666 1.00 63.03 172 ALA A O 1
ATOM 1298 N N . ALA A 1 173 ? 11.059 -11.532 -30.782 1.00 54.22 173 ALA A N 1
ATOM 1299 C CA . ALA A 1 173 ? 11.254 -12.928 -30.390 1.00 54.22 173 ALA A CA 1
ATOM 1300 C C . ALA A 1 173 ? 10.492 -13.306 -29.102 1.00 54.22 173 ALA A C 1
ATOM 1302 O O . ALA A 1 173 ? 10.208 -14.482 -28.896 1.00 54.22 173 ALA A O 1
ATOM 1303 N N . VAL A 1 174 ? 10.133 -12.327 -28.263 1.00 51.00 174 VAL A N 1
ATOM 1304 C CA . VAL A 1 174 ? 9.478 -12.540 -26.957 1.00 51.00 174 VAL A CA 1
ATOM 1305 C C . VAL A 1 174 ? 7.946 -12.584 -27.079 1.00 51.00 174 VAL A C 1
ATOM 1307 O O . VAL A 1 174 ? 7.274 -13.175 -26.244 1.00 51.00 174 VAL A O 1
ATOM 1310 N N . SER A 1 175 ? 7.369 -12.032 -28.150 1.00 45.34 175 SER A N 1
ATOM 1311 C CA . SER A 1 175 ? 5.915 -11.966 -28.372 1.00 45.34 175 SER A CA 1
ATOM 1312 C C . SER A 1 175 ? 5.294 -13.217 -29.021 1.00 45.34 175 SER A C 1
ATOM 1314 O O . SER A 1 175 ? 4.124 -13.189 -29.404 1.00 45.34 175 SER A O 1
ATOM 1316 N N . THR A 1 176 ? 6.049 -14.317 -29.163 1.00 37.81 176 THR A N 1
ATOM 1317 C CA . THR A 1 176 ? 5.584 -15.567 -29.812 1.00 37.81 176 THR A CA 1
ATOM 1318 C C . THR A 1 176 ? 5.614 -16.816 -28.921 1.00 37.81 176 THR A C 1
ATOM 1320 O O . THR A 1 176 ? 5.440 -17.927 -29.426 1.00 37.81 176 THR A O 1
ATOM 1323 N N . SER A 1 177 ? 5.776 -16.654 -27.608 1.00 35.97 177 SER A N 1
ATOM 1324 C CA . SER A 1 177 ? 5.733 -17.733 -26.604 1.00 35.97 177 SER A CA 1
ATOM 1325 C C . SER A 1 177 ? 4.683 -17.458 -25.543 1.00 35.97 177 SER A C 1
ATOM 1327 O O . SER A 1 177 ? 3.975 -18.417 -25.170 1.00 35.97 177 SER A O 1
#

Radius of gyration: 24.5 Å; Cα contacts (8 Å, |Δi|>4): 212; chains: 1; bounding box: 57×32×73 Å

Foldseek 3Di:
DVAFLADQDDQVLVVVLVVQLVVLVPDPDPVSSLASCQDQSNLQSLLVNQQSCCRRQVACVCVVVSVVVNVSNCVRHVVPDDDDHDHDDHDDQLAHADPVCQVVLVVLLVVLVVQLVCLVVVDDPVSSLVSCLDLSSQVSQCSNQQVCCRHPSSHHGDCVPGPCCVPHCSNVVVVPD

Sequence (177 aa):
PSTCVGDLTEWIQCEYFTTQTINCLSKPTQEERDTCPCFKEFFDSISGCENEIRLCTQSSTDDGTFEDLKKQWHATCDSRVTFEVTTPPLTSLTAEFTPEACSSIATICLQGADSMSQCSESSSDTTFLSCACQPEITSLVSVCQYDGNVSCVSTAASSEGIYGYEACKAYAAVSTS

Mean predicted aligned error: 9.43 Å

pLDDT: mean 87.11, std 11.02, range [35.97, 98.0]

Organism: NCBI:txid1168545

Solvent-accessible surface area (backbone atoms only — not comparable to full-atom values): 9882 Å² total; per-residue (Å²): 128,98,68,62,78,35,90,57,86,73,58,68,33,43,51,48,38,51,51,51,50,52,58,22,69,67,38,91,46,70,68,52,32,62,51,56,61,54,45,69,69,52,58,53,18,51,54,41,23,47,38,48,49,28,41,17,56,27,35,69,85,61,51,65,59,49,52,50,51,52,51,52,46,48,76,61,23,60,92,75,49,89,72,88,86,76,84,70,84,75,75,83,73,82,24,49,43,38,76,84,53,35,64,60,35,53,53,38,31,52,52,23,52,49,54,46,48,52,25,57,77,75,36,56,83,84,46,23,57,67,50,49,34,32,60,70,44,43,51,24,42,41,44,28,55,33,52,30,27,21,26,63,65,44,32,78,56,53,70,84,75,30,88,54,40,92,77,21,68,58,52,63,66,67,79,78,120